Protein AF-A0A3N4L4F2-F1 (afdb_monomer_lite)

Structure (mmCIF, N/CA/C/O backbone):
data_AF-A0A3N4L4F2-F1
#
_entry.id   AF-A0A3N4L4F2-F1
#
loop_
_atom_site.group_PDB
_atom_site.id
_atom_site.type_symbol
_atom_site.label_atom_id
_atom_site.label_alt_id
_atom_site.label_comp_id
_atom_site.label_asym_id
_atom_site.label_entity_id
_atom_site.label_seq_id
_atom_site.pdbx_PDB_ins_code
_atom_site.Cartn_x
_atom_site.Cartn_y
_atom_site.Cartn_z
_atom_site.occupancy
_atom_site.B_iso_or_equiv
_atom_site.auth_seq_id
_atom_site.auth_comp_id
_atom_site.auth_asym_id
_atom_site.auth_atom_id
_atom_site.pdbx_PDB_model_num
ATOM 1 N N . MET A 1 1 ? 30.829 -10.788 -51.478 1.00 58.50 1 MET A N 1
ATOM 2 C CA . MET A 1 1 ? 31.314 -11.321 -50.188 1.00 58.50 1 MET A CA 1
ATOM 3 C C . MET A 1 1 ? 30.908 -10.316 -49.119 1.00 58.50 1 MET A C 1
ATOM 5 O O . MET A 1 1 ? 31.537 -9.275 -49.012 1.00 58.50 1 MET A O 1
ATOM 9 N N . PHE A 1 2 ? 29.766 -10.529 -48.460 1.00 61.66 2 PHE A N 1
ATOM 10 C CA . PHE A 1 2 ? 29.270 -9.624 -47.417 1.00 61.66 2 PHE A CA 1
ATOM 11 C C . PHE A 1 2 ? 30.115 -9.872 -46.156 1.00 61.66 2 PHE A C 1
ATOM 13 O O . PHE A 1 2 ? 30.221 -11.013 -45.706 1.00 61.66 2 PHE A O 1
ATOM 20 N N . SER A 1 3 ? 30.818 -8.852 -45.664 1.00 71.06 3 SER A N 1
ATOM 21 C CA . SER A 1 3 ? 31.785 -8.999 -44.569 1.00 71.06 3 SER A CA 1
ATOM 22 C C . SER A 1 3 ? 31.067 -9.189 -43.233 1.00 71.06 3 SER A C 1
ATOM 24 O O . SER A 1 3 ? 30.296 -8.318 -42.844 1.00 71.06 3 SER A O 1
ATOM 26 N N . ARG A 1 4 ? 31.377 -10.277 -42.507 1.00 73.12 4 ARG A N 1
ATOM 27 C CA . ARG A 1 4 ? 30.862 -10.580 -41.148 1.00 73.12 4 ARG A CA 1
ATOM 28 C C . ARG A 1 4 ? 30.857 -9.367 -40.206 1.00 73.12 4 ARG A C 1
ATOM 30 O O . ARG A 1 4 ? 29.877 -9.157 -39.511 1.00 73.12 4 ARG A O 1
ATOM 37 N N . ARG A 1 5 ? 31.882 -8.514 -40.294 1.00 73.88 5 ARG A N 1
ATOM 38 C CA . ARG A 1 5 ? 32.026 -7.300 -39.472 1.00 73.88 5 ARG A CA 1
ATOM 39 C C . ARG A 1 5 ? 30.822 -6.353 -39.536 1.00 73.88 5 ARG A C 1
ATOM 41 O O . ARG A 1 5 ? 30.406 -5.854 -38.509 1.00 73.88 5 ARG A O 1
ATOM 48 N 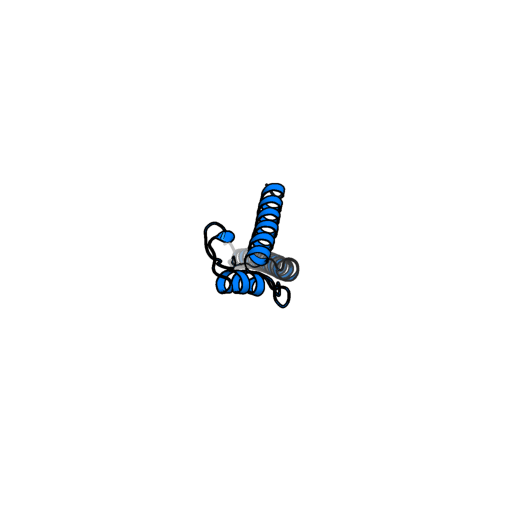N . ALA A 1 6 ? 30.215 -6.165 -40.711 1.00 73.62 6 ALA A N 1
ATOM 49 C CA . ALA A 1 6 ? 29.074 -5.255 -40.854 1.00 73.6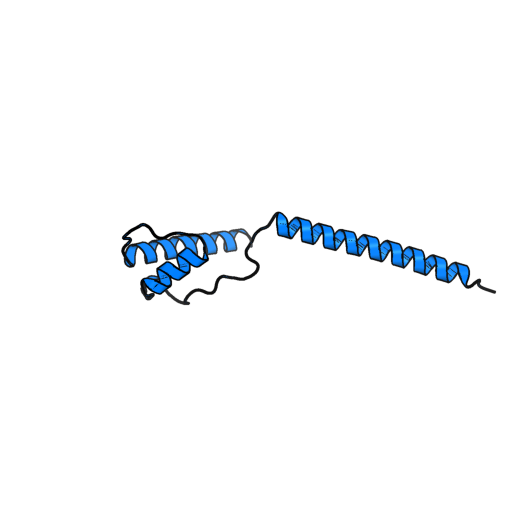2 6 ALA A CA 1
ATOM 50 C C . ALA A 1 6 ? 27.790 -5.789 -40.193 1.00 73.62 6 ALA A C 1
ATOM 52 O O . ALA A 1 6 ? 26.901 -5.013 -39.859 1.00 73.62 6 ALA A O 1
ATOM 53 N N . PHE A 1 7 ? 27.675 -7.112 -40.040 1.00 74.62 7 PHE A N 1
ATOM 54 C CA . PHE A 1 7 ? 26.565 -7.736 -39.324 1.00 74.62 7 PHE A CA 1
ATOM 55 C C . PHE A 1 7 ? 26.774 -7.640 -37.808 1.00 74.62 7 PHE A C 1
ATOM 57 O O . PHE A 1 7 ? 25.846 -7.253 -37.102 1.00 74.62 7 PHE A O 1
ATOM 64 N N . ASP A 1 8 ? 27.994 -7.912 -37.339 1.00 81.94 8 ASP A N 1
ATOM 65 C CA . ASP A 1 8 ? 28.356 -7.824 -35.920 1.00 81.94 8 ASP A CA 1
ATOM 66 C C . ASP A 1 8 ? 28.187 -6.380 -35.392 1.00 81.94 8 ASP A C 1
ATOM 68 O O . ASP A 1 8 ? 27.517 -6.170 -34.380 1.00 81.94 8 ASP A O 1
ATOM 72 N N . ASP A 1 9 ? 28.642 -5.374 -36.153 1.00 80.12 9 ASP A N 1
ATOM 73 C CA . ASP A 1 9 ? 28.478 -3.948 -35.814 1.00 80.12 9 ASP A CA 1
ATOM 74 C C . ASP A 1 9 ? 26.995 -3.543 -35.660 1.00 80.12 9 ASP A C 1
ATOM 76 O O . ASP A 1 9 ? 26.625 -2.759 -34.785 1.00 80.12 9 ASP A O 1
ATOM 80 N N . LEU A 1 10 ? 26.112 -4.091 -36.503 1.00 75.12 10 LEU A N 1
ATOM 81 C CA . LEU A 1 10 ? 24.667 -3.840 -36.448 1.00 75.12 10 LEU A CA 1
ATOM 82 C C . LEU A 1 10 ? 24.035 -4.440 -35.188 1.00 75.12 10 LEU A C 1
ATOM 84 O O . LEU A 1 10 ? 23.164 -3.819 -34.571 1.00 75.12 10 LEU A O 1
ATOM 88 N N . THR A 1 11 ? 24.467 -5.641 -34.806 1.00 79.94 11 THR A N 1
ATOM 89 C CA . THR A 1 11 ? 23.989 -6.301 -33.589 1.00 79.94 11 THR A CA 1
ATOM 90 C C . THR A 1 11 ? 24.516 -5.636 -32.321 1.00 79.94 11 THR A C 1
ATOM 92 O O . THR A 1 11 ? 23.769 -5.546 -31.347 1.00 79.94 11 THR A O 1
ATOM 95 N N . ASP A 1 12 ? 25.730 -5.086 -32.352 1.00 82.75 12 ASP A N 1
ATOM 96 C CA . ASP A 1 12 ? 26.320 -4.359 -31.226 1.00 82.75 12 ASP A CA 1
ATOM 97 C C . ASP A 1 12 ? 25.577 -3.049 -30.945 1.00 82.75 12 ASP A C 1
ATOM 99 O O . ASP A 1 12 ? 25.200 -2.774 -29.803 1.00 82.75 12 ASP A O 1
ATOM 103 N N . VAL A 1 13 ? 25.268 -2.271 -31.987 1.00 82.62 13 VAL A N 1
ATOM 104 C CA . VAL A 1 13 ? 24.483 -1.034 -31.838 1.00 82.62 13 VAL A CA 1
ATOM 105 C C . VAL A 1 13 ? 23.072 -1.337 -31.325 1.00 82.62 13 VAL A C 1
ATOM 107 O O . VAL A 1 13 ? 22.552 -0.626 -30.460 1.00 82.62 13 VAL A O 1
ATOM 110 N N . LEU A 1 14 ? 22.444 -2.412 -31.811 1.00 84.00 14 LEU A N 1
ATOM 111 C CA . LEU A 1 14 ? 21.126 -2.830 -31.333 1.00 84.00 14 LEU A CA 1
ATOM 112 C C . LEU A 1 14 ? 21.166 -3.260 -29.858 1.00 84.00 14 LEU A C 1
ATOM 114 O O . LEU A 1 14 ? 20.287 -2.870 -29.087 1.00 84.00 14 LEU A O 1
ATOM 118 N N . ALA A 1 15 ? 22.191 -4.014 -29.452 1.00 87.75 15 ALA A N 1
ATOM 119 C CA . ALA A 1 15 ? 22.384 -4.446 -28.071 1.00 87.75 15 ALA A CA 1
ATOM 120 C C . ALA A 1 15 ? 22.633 -3.260 -27.127 1.00 87.75 15 ALA A C 1
ATOM 122 O O . ALA A 1 15 ? 22.050 -3.199 -26.042 1.00 87.75 15 ALA A O 1
ATOM 123 N N . GLN A 1 16 ? 23.432 -2.279 -27.552 1.00 89.31 16 GLN A N 1
ATOM 124 C CA . GLN A 1 16 ? 23.689 -1.065 -26.780 1.00 89.31 16 GLN A CA 1
ATOM 125 C C . GLN A 1 16 ? 22.412 -0.237 -26.584 1.00 89.31 16 GLN A C 1
ATOM 127 O O . GLN A 1 16 ? 22.115 0.197 -25.469 1.00 89.31 16 GLN A O 1
ATOM 132 N N . ASN A 1 17 ? 21.613 -0.071 -27.639 1.00 91.19 17 ASN A N 1
ATOM 133 C CA . ASN A 1 17 ? 20.340 0.643 -27.556 1.00 91.19 17 ASN A CA 1
ATOM 134 C C . ASN A 1 17 ? 19.329 -0.093 -26.666 1.00 91.19 17 ASN A C 1
ATOM 136 O O . ASN A 1 17 ? 18.635 0.538 -25.868 1.00 91.19 17 ASN A O 1
ATOM 140 N N . ALA A 1 18 ? 19.275 -1.425 -26.754 1.00 92.69 18 ALA A N 1
ATOM 141 C CA . ALA A 1 18 ? 18.430 -2.247 -25.894 1.00 92.69 18 ALA A CA 1
ATOM 142 C C . ALA A 1 18 ? 18.831 -2.126 -24.415 1.00 92.69 18 ALA A C 1
ATOM 144 O O . ALA A 1 18 ? 17.965 -1.988 -23.551 1.00 92.69 18 ALA A O 1
ATOM 145 N N . PHE A 1 19 ? 20.134 -2.112 -24.122 1.00 93.62 19 PHE A N 1
ATOM 146 C CA . PHE A 1 19 ? 20.638 -1.914 -22.766 1.00 93.62 19 PHE A CA 1
ATOM 147 C C . PHE A 1 19 ? 20.262 -0.538 -22.205 1.00 93.62 19 PHE A C 1
ATOM 149 O O . PHE A 1 19 ? 19.763 -0.451 -21.084 1.00 93.62 19 PHE A O 1
ATOM 156 N N . LEU A 1 20 ? 20.443 0.533 -22.986 1.00 96.50 20 LEU A N 1
ATOM 157 C CA . LEU A 1 20 ? 20.079 1.890 -22.566 1.00 96.50 20 LEU A CA 1
ATOM 158 C C . LEU A 1 20 ? 18.572 2.030 -22.319 1.00 96.50 20 LEU A C 1
ATOM 160 O O . LEU A 1 20 ? 18.168 2.629 -21.322 1.00 96.50 20 LEU A O 1
ATOM 164 N N . ALA A 1 21 ? 17.741 1.440 -23.183 1.00 95.44 21 ALA A N 1
ATOM 165 C CA . ALA A 1 21 ? 16.293 1.427 -23.004 1.00 95.44 21 ALA A CA 1
ATOM 166 C C . ALA A 1 21 ? 15.887 0.682 -21.722 1.00 95.44 21 ALA A C 1
ATOM 168 O O . ALA A 1 21 ? 15.094 1.195 -20.931 1.00 95.44 21 ALA A O 1
ATOM 169 N N . PHE A 1 22 ? 16.467 -0.497 -21.480 1.00 95.75 22 PHE A N 1
ATOM 170 C CA . PHE A 1 22 ? 16.226 -1.265 -20.261 1.00 95.75 22 PHE A CA 1
ATOM 171 C C . PHE A 1 22 ? 16.640 -0.485 -19.010 1.00 95.75 22 PHE A C 1
ATOM 173 O O . PHE A 1 22 ? 15.831 -0.318 -18.099 1.00 95.75 22 PHE A O 1
ATOM 180 N N . ALA A 1 23 ? 17.866 0.045 -18.985 1.00 96.94 23 ALA A N 1
ATOM 181 C CA . ALA A 1 23 ? 18.371 0.828 -17.863 1.00 96.94 23 ALA A CA 1
ATOM 182 C C . ALA A 1 23 ? 17.465 2.035 -17.574 1.00 96.94 23 ALA A C 1
ATOM 184 O O . ALA A 1 23 ? 17.092 2.254 -16.424 1.00 96.94 23 ALA A O 1
ATOM 185 N N . GLY A 1 24 ? 17.032 2.754 -18.615 1.00 97.31 24 GLY A N 1
ATOM 186 C CA . GLY A 1 24 ? 16.106 3.878 -18.483 1.00 97.31 24 GLY A CA 1
ATOM 187 C C . GLY A 1 24 ? 14.772 3.488 -17.841 1.00 97.31 24 GLY A C 1
ATOM 188 O O . GLY A 1 24 ? 14.314 4.169 -16.923 1.00 97.31 24 GLY A O 1
ATOM 189 N N . ILE A 1 25 ? 14.173 2.369 -18.264 1.00 97.25 25 ILE A N 1
ATOM 190 C CA . ILE A 1 25 ? 12.921 1.865 -17.677 1.00 97.25 25 ILE A CA 1
ATOM 191 C C . ILE A 1 25 ? 13.127 1.486 -16.209 1.00 97.25 25 ILE A C 1
ATOM 193 O O . ILE A 1 25 ? 12.343 1.904 -15.359 1.00 97.25 25 ILE A O 1
ATOM 197 N N . ILE A 1 26 ? 14.185 0.736 -15.885 1.00 95.62 26 ILE A N 1
ATOM 198 C CA . ILE A 1 26 ? 14.461 0.318 -14.504 1.00 95.62 26 ILE A CA 1
ATOM 199 C C . ILE A 1 26 ? 14.698 1.529 -13.599 1.00 95.62 26 ILE A C 1
ATOM 201 O O . ILE A 1 26 ? 14.143 1.580 -12.504 1.00 95.62 26 ILE A O 1
ATOM 205 N N . THR A 1 27 ? 15.458 2.529 -14.051 1.00 95.94 27 THR A N 1
ATOM 206 C CA . THR A 1 27 ? 15.672 3.768 -13.291 1.00 95.94 27 THR A CA 1
ATOM 207 C C . THR A 1 27 ? 14.369 4.535 -13.082 1.00 95.94 27 THR A C 1
ATOM 209 O O . THR A 1 27 ? 14.121 5.000 -11.972 1.00 95.94 27 THR A O 1
ATOM 212 N N . ALA A 1 28 ? 13.513 4.636 -14.103 1.00 94.31 28 ALA A N 1
ATOM 213 C CA . ALA A 1 28 ? 12.213 5.288 -13.977 1.00 94.31 28 ALA A CA 1
ATOM 214 C C . ALA A 1 28 ? 11.302 4.561 -12.975 1.00 94.31 28 ALA A C 1
ATOM 216 O O . ALA A 1 28 ? 10.714 5.202 -12.106 1.00 94.31 28 ALA A O 1
ATOM 217 N N . VAL A 1 29 ? 11.234 3.226 -13.042 1.00 92.06 29 VAL A N 1
ATOM 218 C CA . VAL A 1 29 ? 10.474 2.408 -12.084 1.00 92.06 29 VAL A CA 1
ATOM 219 C C . VAL A 1 29 ? 11.037 2.577 -10.674 1.00 92.06 29 VAL A C 1
ATOM 221 O O . VAL A 1 29 ? 10.277 2.843 -9.749 1.00 92.06 29 VAL A O 1
ATOM 224 N N . ALA A 1 30 ? 12.357 2.497 -10.495 1.00 90.81 30 ALA A N 1
ATOM 225 C CA . ALA A 1 30 ? 12.998 2.673 -9.194 1.00 90.81 30 ALA A CA 1
ATOM 226 C C . ALA A 1 30 ? 12.702 4.057 -8.596 1.00 90.81 30 ALA A C 1
ATOM 228 O O . ALA A 1 30 ? 12.257 4.149 -7.451 1.00 90.81 30 ALA A O 1
ATOM 229 N N . ALA A 1 31 ? 12.860 5.126 -9.382 1.00 91.81 31 ALA A N 1
ATOM 230 C CA . ALA A 1 31 ? 12.505 6.477 -8.961 1.00 91.81 31 ALA A CA 1
ATOM 231 C C . ALA A 1 31 ? 11.020 6.575 -8.569 1.00 91.81 31 ALA A C 1
ATOM 233 O O . ALA A 1 31 ? 10.694 7.156 -7.535 1.00 91.81 31 ALA A O 1
ATOM 234 N N . TRP A 1 32 ? 10.126 5.945 -9.337 1.00 85.69 32 TRP A N 1
ATOM 235 C CA . TRP A 1 32 ? 8.696 5.907 -9.035 1.00 85.69 32 TRP A CA 1
ATOM 236 C C . TRP A 1 32 ? 8.387 5.190 -7.718 1.00 85.69 32 TRP A C 1
ATOM 238 O O . TRP A 1 32 ? 7.584 5.687 -6.937 1.00 85.69 32 TRP A O 1
ATOM 248 N N . THR A 1 33 ? 9.053 4.071 -7.419 1.00 81.88 33 THR A N 1
ATOM 249 C CA . THR A 1 33 ? 8.833 3.341 -6.154 1.00 81.88 33 THR A CA 1
ATOM 250 C C . THR A 1 33 ? 9.271 4.117 -4.913 1.00 81.88 33 THR A C 1
ATOM 252 O O . THR A 1 33 ? 8.677 3.957 -3.852 1.00 81.88 33 THR A O 1
ATOM 255 N N . ILE A 1 34 ? 10.288 4.975 -5.037 1.00 80.94 34 ILE A N 1
ATOM 256 C CA . ILE A 1 34 ? 10.762 5.816 -3.929 1.00 80.94 34 ILE A CA 1
ATOM 257 C C . ILE A 1 34 ? 9.807 6.994 -3.711 1.00 80.94 34 ILE A C 1
ATOM 259 O O . ILE A 1 34 ? 9.538 7.375 -2.574 1.00 80.94 34 ILE A O 1
ATOM 263 N N . LEU A 1 35 ? 9.290 7.572 -4.799 1.00 81.19 35 LEU A N 1
ATOM 264 C CA . LEU A 1 35 ? 8.415 8.745 -4.758 1.00 81.19 35 LEU A CA 1
ATOM 265 C C . LEU A 1 35 ? 6.942 8.403 -4.487 1.00 81.19 35 LEU A C 1
ATOM 267 O O . LEU A 1 35 ? 6.221 9.245 -3.956 1.00 81.19 35 LEU A O 1
ATOM 271 N N . LYS A 1 36 ? 6.491 7.190 -4.827 1.00 71.31 36 LYS A N 1
ATOM 272 C CA . LYS A 1 36 ? 5.132 6.691 -4.576 1.00 71.31 36 LYS A CA 1
ATOM 273 C C . LYS A 1 36 ? 5.181 5.547 -3.557 1.00 71.31 36 LYS A C 1
ATOM 275 O O . LYS A 1 36 ? 5.180 4.382 -3.956 1.00 71.31 36 LYS A O 1
ATOM 280 N N . PRO A 1 37 ? 5.197 5.849 -2.248 1.00 64.31 37 PRO A N 1
ATOM 281 C CA . PRO A 1 37 ? 5.243 4.848 -1.184 1.00 64.31 37 PRO A CA 1
ATOM 282 C C . PRO A 1 37 ? 3.884 4.160 -0.966 1.00 64.31 37 PRO A C 1
ATOM 284 O O . PRO A 1 37 ? 3.551 3.793 0.161 1.00 64.31 37 PRO A O 1
ATOM 287 N N . ASP A 1 38 ? 3.071 3.999 -2.014 1.00 67.75 38 ASP A N 1
ATOM 288 C CA . ASP A 1 38 ? 1.816 3.274 -1.871 1.00 67.75 38 ASP A CA 1
ATOM 289 C C . ASP A 1 38 ? 2.123 1.815 -1.522 1.00 67.75 38 ASP A C 1
ATOM 291 O O . ASP A 1 38 ? 2.947 1.175 -2.189 1.00 67.75 38 ASP A O 1
ATOM 295 N N . PRO A 1 39 ? 1.480 1.257 -0.484 1.00 63.12 39 PRO A N 1
ATOM 296 C CA . PRO A 1 39 ? 1.698 -0.126 -0.111 1.00 63.12 39 PRO A CA 1
ATOM 297 C C . PRO A 1 39 ? 1.296 -1.043 -1.274 1.00 63.12 39 PRO A C 1
ATOM 299 O O . PRO A 1 39 ? 0.127 -1.140 -1.641 1.00 63.12 39 PRO A O 1
ATOM 302 N N . ILE A 1 40 ? 2.290 -1.744 -1.834 1.00 62.62 40 ILE A N 1
ATOM 303 C CA . ILE A 1 40 ? 2.153 -2.703 -2.950 1.00 62.62 40 ILE A CA 1
ATOM 304 C C . ILE A 1 40 ? 1.184 -3.845 -2.597 1.00 62.62 40 ILE A C 1
ATOM 306 O O . ILE A 1 40 ? 0.596 -4.467 -3.481 1.00 62.62 40 ILE A O 1
ATOM 310 N N . PHE A 1 41 ? 0.980 -4.099 -1.302 1.00 60.47 41 PHE A N 1
ATOM 311 C CA . PHE A 1 41 ? 0.062 -5.111 -0.805 1.00 60.47 41 PHE A CA 1
ATOM 312 C C . PHE A 1 41 ? -1.052 -4.481 0.035 1.00 60.47 41 PHE A C 1
ATOM 314 O O . PHE A 1 41 ? -0.763 -3.760 0.995 1.00 60.47 41 PHE A O 1
ATOM 321 N N . PRO A 1 42 ? -2.328 -4.781 -0.265 1.00 60.66 42 PRO A N 1
ATOM 322 C CA . PRO A 1 42 ? -3.421 -4.367 0.593 1.00 60.66 42 PRO A CA 1
ATOM 323 C C . PRO A 1 42 ? -3.287 -5.068 1.947 1.00 60.66 42 PRO A C 1
ATOM 325 O O . PRO A 1 42 ? -3.217 -6.294 2.030 1.00 60.66 42 PRO A O 1
ATOM 328 N N . LEU A 1 43 ? -3.272 -4.284 3.022 1.00 67.44 43 LEU A N 1
ATOM 329 C CA . LEU A 1 43 ? -3.274 -4.802 4.387 1.00 67.44 43 LEU A CA 1
ATOM 330 C C . LEU A 1 43 ? -4.576 -5.575 4.622 1.00 67.44 43 LEU A C 1
ATOM 332 O O . LEU A 1 43 ? -5.648 -4.967 4.753 1.00 67.44 43 LEU A O 1
ATOM 336 N N . ALA A 1 44 ? -4.470 -6.906 4.657 1.00 64.50 44 ALA A N 1
ATOM 337 C CA . ALA A 1 44 ? -5.583 -7.810 4.904 1.00 64.50 44 ALA A CA 1
ATOM 338 C C . ALA A 1 44 ? -6.229 -7.464 6.252 1.00 64.50 44 ALA A C 1
ATOM 340 O O . ALA A 1 44 ? -5.605 -7.546 7.307 1.00 64.50 44 ALA A O 1
ATOM 341 N N . GLY A 1 45 ? -7.475 -7.007 6.194 1.00 67.00 45 GLY A N 1
ATOM 342 C CA . GLY A 1 45 ? -8.313 -6.764 7.358 1.00 67.00 45 GLY A CA 1
ATOM 343 C C . GLY A 1 45 ? -9.504 -7.716 7.353 1.00 67.00 45 GLY A C 1
ATOM 344 O O . GLY A 1 45 ? -9.774 -8.332 6.317 1.00 67.00 45 GLY A O 1
ATOM 345 N N . PRO A 1 46 ? -10.252 -7.805 8.461 1.00 73.69 46 PRO A N 1
ATOM 346 C CA . PRO A 1 46 ? -11.494 -8.556 8.466 1.00 73.69 46 PRO A CA 1
ATOM 347 C C . PRO A 1 46 ? -12.435 -8.019 7.373 1.00 73.69 46 PRO A C 1
ATOM 349 O O . PRO A 1 46 ? -12.462 -6.820 7.052 1.00 73.69 46 PRO A O 1
ATOM 352 N N . SER A 1 47 ? -13.171 -8.930 6.743 1.00 75.38 47 SER A N 1
ATOM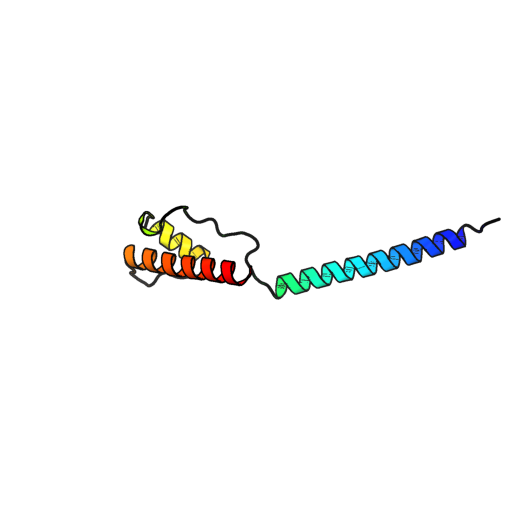 353 C CA . SER A 1 47 ? -14.202 -8.577 5.764 1.00 75.38 47 SER A CA 1
ATOM 354 C C . SER A 1 47 ? -15.520 -8.254 6.482 1.00 75.38 47 SER A C 1
ATOM 356 O O . SER A 1 47 ? -15.692 -8.596 7.650 1.00 75.38 47 SER A O 1
ATOM 358 N N . GLY A 1 48 ? -16.436 -7.550 5.815 1.00 83.38 48 GLY A N 1
ATOM 359 C CA . GLY A 1 48 ? -17.730 -7.177 6.403 1.00 83.38 48 GLY A CA 1
ATOM 360 C C . GLY A 1 48 ? -17.727 -5.854 7.180 1.00 83.38 48 GLY A C 1
ATOM 361 O O . GLY A 1 48 ? -16.826 -5.020 7.008 1.00 83.38 48 GLY A O 1
ATOM 362 N N . ASP A 1 49 ? -18.780 -5.646 7.979 1.00 85.88 49 ASP A N 1
ATOM 363 C CA . ASP A 1 49 ? -19.037 -4.400 8.709 1.00 85.88 49 ASP A CA 1
ATOM 364 C C . ASP A 1 49 ? -18.105 -4.268 9.940 1.00 85.88 49 ASP A C 1
ATOM 366 O O . ASP A 1 49 ? -18.101 -5.153 10.797 1.00 85.88 49 ASP A O 1
ATOM 370 N N . PRO A 1 50 ? -17.342 -3.160 10.078 1.00 87.69 50 PRO A N 1
ATOM 371 C CA . PRO A 1 50 ? -16.533 -2.873 11.264 1.00 87.69 50 PRO A CA 1
ATOM 372 C C . PRO A 1 50 ? -17.270 -2.927 12.611 1.00 87.69 50 PRO A C 1
ATOM 374 O O . PRO A 1 50 ? -16.618 -3.073 13.642 1.00 87.69 50 PRO A O 1
ATOM 377 N N . THR A 1 51 ? -18.602 -2.797 12.647 1.00 88.75 51 THR A N 1
ATOM 378 C CA . THR A 1 51 ? -19.365 -2.926 13.904 1.00 88.75 51 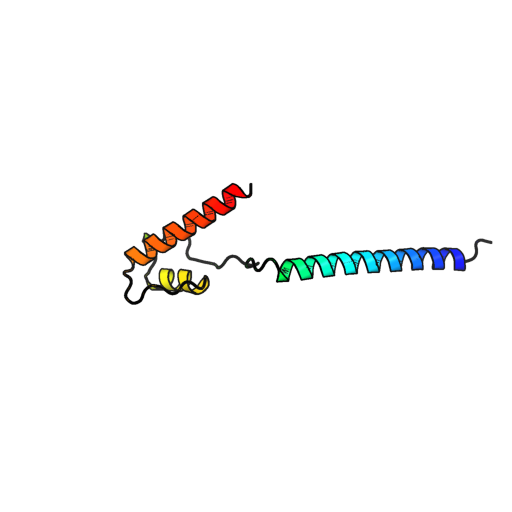THR A CA 1
ATOM 379 C C . THR A 1 51 ? -19.467 -4.349 14.424 1.00 88.75 51 THR A C 1
ATOM 381 O O . THR A 1 51 ? -19.708 -4.514 15.620 1.00 88.75 51 THR A O 1
ATOM 384 N N . ASP A 1 52 ? -19.261 -5.350 13.572 1.00 90.56 52 ASP A N 1
ATOM 385 C CA . ASP A 1 52 ? -19.309 -6.762 13.965 1.00 90.56 52 ASP A CA 1
ATOM 386 C C . ASP A 1 52 ? -17.944 -7.266 14.447 1.00 90.56 52 ASP A C 1
ATOM 388 O O . ASP A 1 52 ? -17.824 -8.367 14.980 1.00 90.56 52 ASP A O 1
ATOM 392 N N . TRP A 1 53 ? -16.903 -6.449 14.284 1.00 90.31 53 TRP A N 1
ATOM 393 C CA . TRP A 1 53 ? -15.552 -6.814 14.665 1.00 90.31 53 TRP A CA 1
ATOM 394 C C . TRP A 1 53 ? -15.321 -6.678 16.165 1.00 90.31 53 TRP A C 1
ATOM 396 O O . TRP A 1 53 ? -15.880 -5.826 16.874 1.00 90.31 53 TRP A O 1
ATOM 406 N N . THR A 1 54 ? -14.409 -7.511 16.642 1.00 91.19 54 THR A N 1
ATOM 407 C CA . THR A 1 54 ? -13.890 -7.448 18.000 1.00 91.19 54 THR A CA 1
ATOM 408 C C . THR A 1 54 ? -12.986 -6.224 18.183 1.00 91.19 54 THR A C 1
ATOM 410 O O . THR A 1 54 ? -12.377 -5.705 17.244 1.00 91.19 54 THR A O 1
ATOM 413 N N . LYS A 1 55 ? -12.835 -5.765 19.434 1.00 88.44 55 LYS A N 1
ATOM 414 C CA . LYS A 1 55 ? -11.932 -4.648 19.774 1.00 88.44 55 LYS A CA 1
ATOM 415 C C . LYS A 1 55 ? -10.482 -4.917 19.339 1.00 88.44 55 LYS A C 1
ATOM 417 O O . LYS A 1 55 ? -9.783 -3.995 18.922 1.00 88.44 55 LYS A O 1
ATOM 422 N N . GLY A 1 56 ? -10.047 -6.178 19.412 1.00 88.62 56 GLY A N 1
ATOM 423 C CA . GLY A 1 56 ? -8.721 -6.608 18.966 1.00 88.62 56 GLY A CA 1
ATOM 424 C C . GLY A 1 56 ? -8.545 -6.488 17.454 1.00 88.62 56 GLY A C 1
ATOM 425 O O . GLY A 1 56 ? -7.528 -5.974 17.000 1.00 88.62 56 GLY A O 1
ATOM 426 N N . GLU A 1 57 ? -9.553 -6.880 16.674 1.00 90.25 57 GLU A N 1
ATOM 427 C CA . GLU A 1 57 ? -9.537 -6.738 15.214 1.00 90.25 57 GLU A CA 1
ATOM 428 C C . GLU A 1 57 ? -9.528 -5.275 14.772 1.00 90.25 57 GLU A C 1
ATOM 430 O O . GLU A 1 57 ? -8.758 -4.921 13.883 1.00 90.25 57 GLU A O 1
ATOM 435 N N . LEU A 1 58 ? -10.318 -4.417 15.424 1.00 90.81 58 LEU A N 1
ATOM 436 C CA . LEU A 1 58 ? -10.319 -2.972 15.174 1.00 90.81 58 LEU A CA 1
ATOM 437 C C . LEU A 1 58 ? -8.947 -2.355 15.467 1.00 90.81 58 LEU A C 1
ATOM 439 O O . LEU A 1 58 ? -8.389 -1.644 14.634 1.00 90.81 58 LEU A O 1
ATOM 443 N N . THR A 1 59 ? -8.368 -2.697 16.619 1.00 89.62 59 THR A N 1
ATOM 444 C CA . THR A 1 59 ? -7.036 -2.229 17.028 1.00 89.62 59 THR A CA 1
ATOM 445 C C . THR A 1 59 ? -5.958 -2.693 16.052 1.00 89.62 59 THR A C 1
ATOM 447 O O . THR A 1 59 ? -5.123 -1.901 15.619 1.00 89.62 59 THR A O 1
ATOM 450 N N . ASN A 1 60 ? -5.982 -3.971 15.670 1.00 89.12 60 ASN A N 1
ATOM 451 C CA . ASN A 1 60 ? -5.032 -4.529 14.716 1.00 89.12 60 ASN A CA 1
ATOM 452 C C . ASN A 1 60 ? -5.183 -3.882 13.333 1.00 89.12 60 ASN A C 1
ATOM 454 O O . ASN A 1 60 ? -4.189 -3.567 12.686 1.00 89.12 60 ASN A O 1
ATOM 458 N N . TRP A 1 61 ? -6.417 -3.634 12.891 1.00 89.25 61 TRP A N 1
ATOM 459 C CA . TRP A 1 61 ? -6.692 -2.991 11.610 1.00 89.25 61 TRP A CA 1
ATOM 460 C C . TRP A 1 61 ? -6.145 -1.560 11.540 1.00 89.25 61 TRP A C 1
ATOM 462 O O . TRP A 1 61 ? -5.583 -1.185 10.504 1.00 89.25 61 TRP A O 1
ATOM 472 N N . LEU A 1 62 ? -6.295 -0.793 12.628 1.00 89.38 62 LEU A N 1
ATOM 473 C CA . LEU A 1 62 ? -5.778 0.572 12.772 1.00 89.38 62 LEU A CA 1
ATOM 474 C C . LEU A 1 62 ? -4.244 0.579 12.835 1.00 89.38 62 LEU A C 1
ATOM 476 O O . LEU A 1 62 ? -3.601 1.239 12.017 1.00 89.38 62 LEU A O 1
ATOM 480 N N . ARG A 1 63 ? -3.643 -0.248 13.701 1.00 87.31 63 ARG A N 1
ATOM 481 C CA . ARG A 1 63 ? -2.178 -0.350 13.838 1.00 87.31 63 ARG A CA 1
ATOM 482 C C . ARG A 1 63 ? -1.482 -0.815 12.570 1.00 87.31 63 ARG A C 1
ATOM 484 O O . ARG A 1 63 ? -0.437 -0.280 12.217 1.00 87.31 63 ARG A O 1
ATOM 491 N N . ALA A 1 64 ? -2.078 -1.762 11.848 1.00 85.81 64 ALA A N 1
ATOM 492 C CA . ALA A 1 64 ? -1.572 -2.209 10.553 1.00 85.81 64 ALA A CA 1
ATOM 493 C C . ALA A 1 64 ? -1.448 -1.053 9.542 1.00 85.81 64 ALA A C 1
ATOM 495 O O . ALA A 1 64 ? -0.649 -1.133 8.616 1.00 85.81 64 ALA A O 1
ATOM 496 N N . ARG A 1 65 ? -2.222 0.024 9.728 1.00 86.06 65 ARG A N 1
ATOM 497 C CA . ARG A 1 65 ? -2.227 1.242 8.906 1.00 86.06 65 ARG A CA 1
ATOM 498 C C . ARG A 1 65 ? -1.477 2.412 9.555 1.00 86.06 65 ARG A C 1
ATOM 500 O O . ARG A 1 65 ? -1.579 3.527 9.059 1.00 86.06 65 ARG A O 1
ATOM 507 N N . GLY A 1 66 ? -0.738 2.172 10.641 1.00 85.88 66 GLY A N 1
ATOM 508 C CA . GLY A 1 66 ? 0.010 3.202 11.368 1.00 85.88 66 GLY A CA 1
ATOM 509 C C . GLY A 1 66 ? -0.865 4.173 12.167 1.00 85.88 66 GLY A C 1
ATOM 510 O O . GLY A 1 66 ? -0.395 5.246 12.532 1.00 85.88 66 GLY A O 1
ATOM 511 N N . ILE A 1 67 ? -2.128 3.818 12.420 1.00 88.00 67 ILE A N 1
ATOM 512 C CA . ILE A 1 67 ? -3.070 4.626 13.197 1.00 88.00 67 ILE A CA 1
ATOM 513 C C . ILE A 1 67 ? -3.107 4.045 14.610 1.00 88.00 67 ILE A C 1
ATOM 515 O O . ILE A 1 67 ? -3.528 2.902 14.803 1.00 88.00 67 ILE A O 1
ATOM 519 N N . GLU A 1 68 ? -2.633 4.808 15.593 1.00 84.75 68 GLU A N 1
ATOM 520 C CA . GLU A 1 68 ? -2.718 4.400 16.994 1.00 84.75 68 GLU A CA 1
ATOM 521 C C . GLU A 1 68 ? -4.129 4.722 17.512 1.00 84.75 68 GLU A C 1
ATOM 523 O O . GLU A 1 68 ? -4.567 5.868 17.386 1.00 84.75 68 GLU A O 1
ATOM 528 N N . PRO A 1 69 ? -4.864 3.744 18.071 1.00 80.94 69 PRO A N 1
ATOM 529 C CA . PRO A 1 69 ? -6.168 4.015 18.660 1.00 80.94 69 PRO A CA 1
ATOM 530 C C . PRO A 1 69 ? -6.037 4.997 19.827 1.00 80.94 69 PRO A C 1
ATOM 532 O O . PRO A 1 69 ? -5.091 4.899 20.610 1.00 80.94 69 PRO A O 1
ATOM 535 N N . GLU A 1 70 ? -7.011 5.893 19.984 1.00 80.75 70 GLU A N 1
ATOM 536 C CA . GLU A 1 70 ? -7.059 6.797 21.136 1.00 80.75 70 GLU A CA 1
ATOM 537 C C . GLU A 1 70 ? -7.036 6.000 22.455 1.00 80.75 70 GLU A C 1
ATOM 539 O O . GLU A 1 70 ? -7.672 4.944 22.599 1.00 80.75 70 GLU A O 1
ATOM 544 N N . GLU A 1 71 ? -6.260 6.490 23.422 1.00 74.00 71 GLU A N 1
ATOM 545 C CA . GLU A 1 71 ? -6.023 5.808 24.689 1.00 74.00 71 GLU A CA 1
ATOM 546 C C . GLU A 1 71 ? -7.344 5.677 25.469 1.00 74.00 71 GLU A C 1
ATOM 548 O O . GLU A 1 71 ? -7.960 6.658 25.874 1.00 74.00 71 GLU A O 1
ATOM 553 N N . GLY A 1 72 ? -7.827 4.443 25.641 1.00 76.56 72 GLY A N 1
ATOM 554 C CA . GLY A 1 72 ? -9.119 4.182 26.285 1.00 76.56 72 GLY A CA 1
ATOM 555 C C . GLY A 1 72 ? -10.342 4.231 25.361 1.00 76.56 72 GLY A C 1
ATOM 556 O O . GLY A 1 72 ? -11.458 4.067 25.858 1.00 76.56 72 GLY A O 1
ATOM 557 N N . ALA A 1 73 ? -10.168 4.362 24.040 1.00 81.12 73 ALA A N 1
ATOM 558 C CA . ALA A 1 73 ? -11.281 4.362 23.093 1.00 81.12 73 ALA A CA 1
ATOM 559 C C . ALA A 1 73 ? -12.221 3.156 23.274 1.00 81.12 73 ALA A C 1
ATOM 561 O O . ALA A 1 73 ? -11.813 1.998 23.496 1.00 81.12 73 ALA A O 1
ATOM 562 N N . THR A 1 74 ? -13.517 3.442 23.163 1.00 88.75 74 THR A N 1
ATOM 563 C CA . THR A 1 74 ? -14.561 2.420 23.136 1.00 88.75 74 THR A CA 1
ATOM 564 C C . THR A 1 74 ? -14.540 1.694 21.795 1.00 88.75 74 THR A C 1
ATOM 566 O O . THR A 1 74 ? -14.072 2.211 20.778 1.00 88.75 74 THR A O 1
ATOM 569 N N . ARG A 1 75 ? -15.041 0.457 21.779 1.00 90.56 75 ARG A N 1
ATOM 570 C CA . ARG A 1 75 ? -15.086 -0.362 20.561 1.00 90.56 75 ARG A CA 1
ATOM 571 C C . ARG A 1 75 ? -15.949 0.307 19.486 1.00 90.56 75 ARG A C 1
ATOM 573 O O . ARG A 1 75 ? -15.626 0.252 18.307 1.00 90.56 75 ARG A O 1
ATOM 580 N N . GLU A 1 76 ? -17.024 0.960 19.907 1.00 89.56 76 GLU A N 1
ATOM 581 C CA . GLU A 1 76 ? -17.969 1.676 19.056 1.00 89.56 76 GLU A CA 1
ATOM 582 C C . GLU A 1 76 ? -17.302 2.880 18.383 1.00 89.56 76 GLU A C 1
ATOM 584 O O . GLU A 1 76 ? -17.490 3.087 17.184 1.00 89.56 76 GLU A O 1
ATOM 589 N N . LEU A 1 77 ? -16.480 3.628 19.130 1.00 89.25 77 LEU A N 1
ATOM 590 C CA . LEU A 1 77 ? -15.706 4.748 18.597 1.00 89.25 77 LEU A CA 1
ATOM 591 C C . LEU A 1 77 ? -14.688 4.265 17.556 1.00 89.25 77 LEU A C 1
ATOM 593 O O . LEU A 1 77 ? -14.663 4.789 16.445 1.00 89.25 77 LEU A O 1
ATOM 597 N N . MET A 1 78 ? -13.936 3.202 17.867 1.00 90.75 78 MET A N 1
ATOM 598 C CA . MET A 1 78 ? -12.999 2.592 16.914 1.00 90.75 78 MET A CA 1
ATOM 599 C C . MET A 1 78 ? -13.717 2.099 15.649 1.00 90.75 78 MET A C 1
ATOM 601 O O . MET A 1 78 ? -13.243 2.314 14.537 1.00 90.75 78 MET A O 1
ATOM 605 N N . ALA A 1 79 ? -14.884 1.462 15.783 1.00 92.44 79 ALA A N 1
ATOM 606 C CA . ALA A 1 79 ? -15.664 1.003 14.634 1.00 92.44 79 ALA A CA 1
ATOM 607 C C . ALA A 1 79 ? -16.146 2.171 13.757 1.00 92.44 79 ALA A C 1
ATOM 609 O O . ALA A 1 79 ? -16.118 2.072 12.527 1.00 92.44 79 ALA A O 1
ATOM 610 N N . ALA A 1 80 ? -16.560 3.285 14.368 1.00 91.62 80 ALA A N 1
ATOM 611 C CA . ALA A 1 80 ? -16.940 4.497 13.648 1.00 91.62 80 ALA A CA 1
ATOM 612 C C . ALA A 1 80 ? -15.748 5.111 12.895 1.00 91.62 80 ALA A C 1
ATOM 614 O O . ALA A 1 80 ? -15.882 5.454 11.719 1.00 91.62 80 ALA A O 1
ATOM 615 N N . GLU A 1 81 ? -14.576 5.178 13.527 1.00 91.06 81 GLU A N 1
ATOM 616 C CA . GLU A 1 81 ? -13.343 5.667 12.905 1.00 91.06 81 GLU A CA 1
ATOM 617 C C . GLU A 1 81 ? -12.942 4.812 11.693 1.00 91.06 81 GLU A C 1
ATOM 619 O O . GLU A 1 81 ? -12.743 5.330 10.591 1.00 91.06 81 GLU A O 1
ATOM 624 N N . VAL A 1 82 ? -12.949 3.483 11.844 1.00 91.69 82 VAL A N 1
ATOM 625 C CA . VAL A 1 82 ? -12.677 2.547 10.742 1.00 91.69 82 VAL A CA 1
ATOM 626 C C . VAL A 1 82 ? -13.662 2.742 9.582 1.00 91.69 82 VAL A C 1
ATOM 628 O O . VAL A 1 82 ? -13.255 2.712 8.416 1.00 91.69 82 VAL A O 1
ATOM 631 N N . LYS A 1 83 ? -14.953 2.977 9.861 1.00 91.12 83 LYS A N 1
ATOM 632 C CA . LYS A 1 83 ? -15.958 3.267 8.820 1.00 91.12 83 LYS A CA 1
ATOM 633 C C . LYS A 1 83 ? -15.645 4.556 8.062 1.00 91.12 83 LYS A C 1
ATOM 635 O O . LYS A 1 83 ? -15.759 4.572 6.834 1.00 91.12 83 LYS A O 1
ATOM 640 N N . ILE A 1 84 ? -15.242 5.614 8.766 1.00 91.44 84 ILE A N 1
ATOM 641 C CA . ILE A 1 84 ? -14.872 6.898 8.153 1.00 91.44 84 ILE A CA 1
ATOM 642 C C . ILE A 1 84 ? -13.671 6.708 7.223 1.00 91.44 84 ILE A C 1
ATOM 644 O O . ILE A 1 84 ? -13.746 7.090 6.053 1.00 91.44 84 ILE A O 1
ATOM 648 N N . ILE A 1 85 ? -12.615 6.044 7.698 1.00 90.00 85 ILE A N 1
ATOM 649 C CA . ILE A 1 85 ? -11.399 5.800 6.910 1.00 90.00 85 ILE A CA 1
ATOM 650 C C . ILE A 1 85 ? -11.722 4.969 5.662 1.00 90.00 85 ILE A C 1
ATOM 652 O O . ILE A 1 85 ? -11.331 5.330 4.552 1.00 90.00 85 ILE A O 1
ATOM 656 N N . ARG A 1 86 ? -12.496 3.884 5.801 1.00 88.44 86 ARG A N 1
ATOM 657 C CA . ARG A 1 86 ? -12.912 3.046 4.660 1.00 88.44 86 ARG A CA 1
ATOM 658 C C . ARG A 1 86 ? -13.721 3.825 3.624 1.00 88.44 86 ARG A C 1
ATOM 660 O O . ARG A 1 86 ? -13.536 3.623 2.425 1.00 88.44 86 ARG A O 1
ATOM 667 N N . ARG A 1 87 ? -14.603 4.727 4.062 1.00 87.81 87 ARG A N 1
ATOM 668 C CA . ARG A 1 87 ? -15.387 5.581 3.159 1.00 87.81 87 ARG A CA 1
ATOM 669 C C . ARG A 1 87 ? -14.499 6.564 2.400 1.00 87.81 87 ARG A C 1
ATOM 671 O O . ARG A 1 87 ? -14.704 6.747 1.204 1.00 87.81 87 ARG A O 1
ATOM 678 N N . GLN A 1 88 ? -13.521 7.170 3.072 1.00 85.94 88 GLN A N 1
ATOM 679 C CA . GLN A 1 88 ? -12.546 8.054 2.430 1.00 85.94 88 GLN A CA 1
ATOM 680 C C . GLN A 1 88 ? -11.714 7.303 1.384 1.00 85.94 88 GLN A C 1
ATOM 682 O O . GLN A 1 88 ? -11.562 7.787 0.267 1.00 85.94 88 GLN A O 1
ATOM 687 N N . GLN A 1 89 ? -11.265 6.085 1.702 1.00 82.31 89 GLN A N 1
ATOM 688 C CA . GLN A 1 89 ? -10.544 5.222 0.760 1.00 82.31 89 GLN A CA 1
ATOM 689 C C . GLN A 1 89 ? -11.392 4.865 -0.469 1.00 82.31 89 GLN A C 1
ATOM 691 O O . GLN A 1 89 ? -10.913 4.949 -1.597 1.00 82.31 89 GLN A O 1
ATOM 696 N N . ALA A 1 90 ? -12.667 4.517 -0.269 1.00 82.50 90 ALA A N 1
ATOM 697 C CA . ALA A 1 90 ? -13.584 4.229 -1.370 1.00 82.50 90 ALA A CA 1
ATOM 698 C C . ALA A 1 90 ? -13.851 5.462 -2.252 1.00 82.50 90 ALA A C 1
ATOM 700 O O . ALA A 1 90 ? -13.961 5.331 -3.469 1.00 82.50 90 ALA A O 1
ATOM 701 N N . ALA A 1 91 ? -13.937 6.654 -1.654 1.00 83.50 91 ALA A N 1
ATOM 702 C CA . ALA A 1 91 ? -14.123 7.905 -2.384 1.00 83.50 91 ALA A CA 1
ATOM 703 C C . ALA A 1 91 ? -12.883 8.288 -3.207 1.00 83.50 91 ALA A C 1
ATOM 705 O O . ALA A 1 91 ? -13.028 8.663 -4.368 1.00 83.50 91 ALA A O 1
ATOM 706 N N . ALA A 1 92 ? -11.678 8.135 -2.648 1.00 78.19 92 ALA A N 1
ATOM 707 C CA . ALA A 1 92 ? -10.429 8.355 -3.377 1.00 78.19 92 ALA A CA 1
ATOM 708 C C . ALA A 1 92 ? -10.316 7.410 -4.587 1.00 78.19 92 ALA A C 1
ATOM 710 O O . ALA A 1 92 ? -10.101 7.862 -5.706 1.00 78.19 92 ALA A O 1
ATOM 711 N N . ALA A 1 93 ? -10.600 6.118 -4.394 1.00 76.31 93 ALA A N 1
ATOM 712 C CA . ALA A 1 93 ? -10.585 5.132 -5.476 1.00 76.31 93 ALA A CA 1
ATOM 713 C C . ALA A 1 93 ? -11.637 5.393 -6.573 1.00 76.31 93 ALA A C 1
ATOM 715 O O . ALA A 1 93 ? -11.481 4.925 -7.698 1.00 76.31 93 ALA A O 1
ATOM 716 N N . ALA A 1 94 ? -12.729 6.094 -6.254 1.00 80.44 94 ALA A N 1
ATOM 717 C CA . ALA A 1 94 ? -13.741 6.491 -7.231 1.00 80.44 94 ALA A CA 1
ATOM 718 C C . ALA A 1 94 ? -13.353 7.760 -8.006 1.00 80.44 94 ALA A C 1
ATOM 720 O O . ALA A 1 94 ? -13.784 7.909 -9.143 1.00 80.44 94 ALA A O 1
ATOM 721 N N . ALA A 1 95 ? -12.560 8.653 -7.407 1.00 78.94 95 ALA A N 1
ATOM 722 C CA . ALA A 1 95 ? -12.096 9.889 -8.040 1.00 78.94 95 ALA A CA 1
ATOM 723 C C . ALA A 1 95 ? -10.970 9.661 -9.063 1.00 78.94 95 ALA A C 1
ATOM 725 O O . ALA A 1 95 ? -10.760 10.492 -9.939 1.00 78.94 95 ALA A O 1
ATOM 726 N N . GLU A 1 96 ? -10.252 8.543 -8.950 1.00 69.81 96 GLU A N 1
ATOM 727 C CA . GLU A 1 96 ? -9.171 8.146 -9.863 1.00 69.81 96 GLU A CA 1
ATOM 728 C C . GLU A 1 96 ?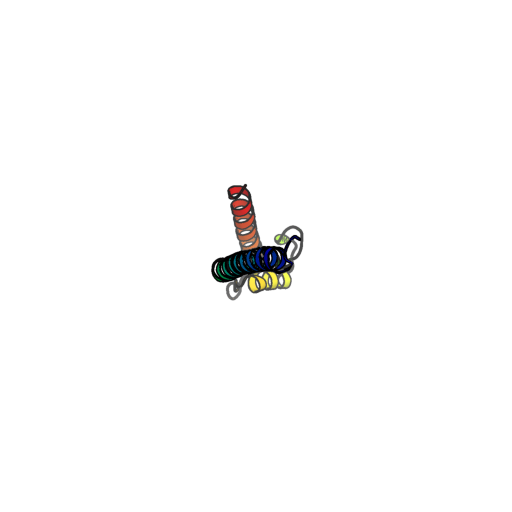 -9.654 7.326 -11.080 1.00 69.81 96 GLU A C 1
ATOM 730 O O . GLU A 1 96 ? -8.828 6.865 -11.869 1.00 69.81 96 GLU A O 1
ATOM 735 N N . ARG A 1 97 ? -10.971 7.115 -11.231 1.00 57.28 97 ARG A N 1
ATOM 736 C CA . ARG A 1 97 ? -11.587 6.450 -12.395 1.00 57.28 97 ARG A CA 1
ATOM 737 C C . ARG A 1 97 ? -12.059 7.457 -13.431 1.00 57.28 97 ARG A C 1
ATOM 739 O O . ARG A 1 97 ? -11.954 7.113 -14.628 1.00 57.28 97 ARG A O 1
#

pLDDT: mean 83.09, std 10.03, range [57.28, 97.31]

Secondary structure (DSSP, 8-state):
---HHHHHHHHHHHHHHHHHHHHHHHHHHHHHHHH----SS------S-GGGS-HHHHHHHHHTTT-PPPTT--HHHHHHHHHHHHHHHHHHHHHT-

Organism: NCBI:txid1392247

Radius of gyration: 25.74 Å; chains: 1; bounding box: 51×21×76 Å

Sequence (97 aa):
MFSRRAFDDLTDVLAQNAFLAFAGIITAVAAWTILKPDPIFPLAGPSGDPTDWTKGELTNWLRARGIEPEEGATRELMAAEVKIIRRQQAAAAAAER

Foldseek 3Di:
DPDPVVVVVVVVVVVVVV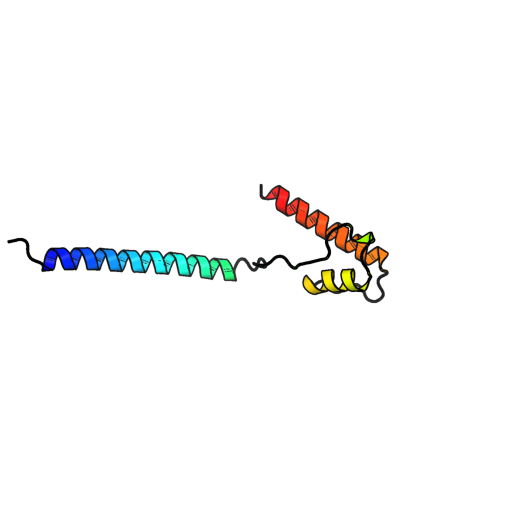VVVVVVVVVVVVVCCVVDVDPPDDDDADDDQLVVDDLVSLQCVCVSVVHHDDDPDDSVRSSVVVVVVVVVVVVVVVVVD